Protein AF-A0A2E1UZ21-F1 (afdb_monomer_lite)

Structure (mmCIF, N/CA/C/O backbone):
data_AF-A0A2E1UZ21-F1
#
_entry.id   AF-A0A2E1UZ21-F1
#
loop_
_atom_site.group_PDB
_atom_site.id
_atom_site.type_symbol
_atom_site.label_atom_id
_atom_site.label_alt_id
_atom_site.label_comp_id
_atom_site.label_asym_id
_atom_site.label_entity_id
_atom_site.label_seq_id
_atom_site.pdbx_PDB_ins_code
_atom_site.Cartn_x
_atom_site.Cartn_y
_atom_site.Cartn_z
_atom_site.occupancy
_atom_site.B_iso_or_equiv
_atom_site.auth_seq_id
_atom_site.auth_comp_id
_atom_site.auth_asym_id
_atom_site.auth_atom_id
_atom_site.pdbx_PDB_model_num
ATOM 1 N N . MET A 1 1 ? -15.747 -2.288 -7.888 1.00 61.16 1 MET A N 1
ATOM 2 C CA . MET A 1 1 ? -15.064 -0.979 -8.000 1.00 61.16 1 MET A CA 1
ATOM 3 C C . MET A 1 1 ? -14.242 -0.792 -6.733 1.00 61.16 1 MET A C 1
ATOM 5 O O . MET A 1 1 ? -14.765 -1.090 -5.670 1.00 61.16 1 MET A O 1
ATOM 9 N N . GLY A 1 2 ? -12.966 -0.417 -6.836 1.00 80.00 2 GLY A N 1
ATOM 10 C CA . GLY A 1 2 ? -12.105 -0.155 -5.674 1.00 80.00 2 GLY A CA 1
ATOM 11 C C . GLY A 1 2 ? -11.996 1.345 -5.398 1.00 80.00 2 GLY A C 1
ATOM 12 O O . GLY A 1 2 ? -12.131 2.140 -6.326 1.00 80.00 2 GLY A O 1
ATOM 13 N N . ILE A 1 3 ? -11.753 1.728 -4.144 1.00 89.62 3 ILE A N 1
ATOM 14 C CA . ILE A 1 3 ? -11.490 3.120 -3.751 1.00 89.62 3 ILE A CA 1
ATOM 15 C C . ILE A 1 3 ? -9.987 3.267 -3.512 1.00 89.62 3 ILE A C 1
ATOM 17 O O . ILE A 1 3 ? -9.391 2.455 -2.803 1.00 89.62 3 ILE A O 1
ATOM 21 N N . LYS A 1 4 ? -9.367 4.298 -4.096 1.00 93.31 4 LYS A N 1
ATOM 22 C CA . LYS A 1 4 ? -7.970 4.647 -3.815 1.00 93.31 4 LYS A CA 1
ATOM 23 C C . LYS A 1 4 ? -7.899 5.347 -2.460 1.00 93.31 4 LYS A C 1
ATOM 25 O O . LYS A 1 4 ? -8.484 6.412 -2.291 1.00 93.31 4 LYS A O 1
ATOM 30 N N . LEU A 1 5 ? -7.196 4.736 -1.511 1.00 94.06 5 LEU A N 1
ATOM 31 C CA . LEU A 1 5 ? -7.104 5.242 -0.138 1.00 94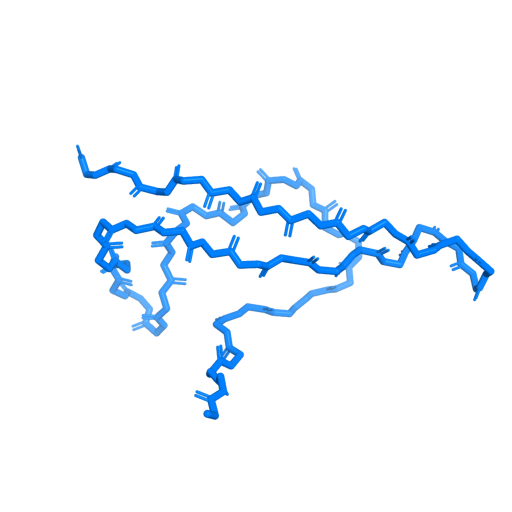.06 5 LEU A CA 1
ATOM 32 C C . LEU A 1 5 ? -5.896 6.154 0.069 1.00 94.06 5 LEU A C 1
ATOM 34 O O . LEU A 1 5 ? -5.957 7.106 0.837 1.00 94.06 5 LEU A O 1
ATOM 38 N N . TYR A 1 6 ? -4.793 5.859 -0.609 1.00 94.62 6 TYR A N 1
ATOM 39 C CA . TYR A 1 6 ? -3.533 6.554 -0.415 1.00 94.62 6 TYR A CA 1
ATOM 40 C C . TYR A 1 6 ? -2.708 6.510 -1.701 1.00 94.62 6 TYR A C 1
ATOM 42 O O . TYR A 1 6 ? -2.717 5.509 -2.417 1.00 94.62 6 TYR A O 1
ATOM 50 N N . GLU A 1 7 ? -2.015 7.605 -1.997 1.00 94.81 7 GLU A N 1
ATOM 51 C CA . GLU A 1 7 ? -1.062 7.727 -3.096 1.00 94.81 7 GLU A CA 1
ATOM 52 C C . GLU A 1 7 ? 0.012 8.727 -2.680 1.00 94.81 7 GLU A C 1
ATOM 54 O O . GLU A 1 7 ? -0.301 9.791 -2.146 1.00 94.81 7 GLU A O 1
ATOM 59 N N . THR A 1 8 ? 1.274 8.378 -2.902 1.00 95.25 8 THR A N 1
ATOM 60 C CA . THR A 1 8 ? 2.399 9.265 -2.615 1.00 95.25 8 THR A CA 1
ATOM 61 C C . THR A 1 8 ? 3.579 8.956 -3.525 1.00 95.25 8 THR A C 1
ATOM 63 O O . THR A 1 8 ? 3.695 7.857 -4.072 1.00 95.25 8 THR A O 1
ATOM 66 N N . THR A 1 9 ? 4.491 9.915 -3.634 1.00 94.88 9 THR A N 1
ATOM 67 C CA . THR A 1 9 ? 5.820 9.735 -4.223 1.00 94.88 9 THR A CA 1
ATOM 68 C C . THR A 1 9 ? 6.859 9.593 -3.114 1.00 94.88 9 THR A C 1
ATOM 70 O O . THR A 1 9 ? 6.746 10.264 -2.091 1.00 94.88 9 THR A O 1
ATOM 73 N N . ASN A 1 10 ? 7.900 8.776 -3.323 1.00 93.62 10 ASN A N 1
ATOM 74 C CA . ASN A 1 10 ? 8.956 8.526 -2.326 1.00 93.62 10 ASN A CA 1
ATOM 75 C C . ASN A 1 10 ? 8.418 7.944 -0.997 1.00 93.62 10 ASN A C 1
ATOM 77 O O . ASN A 1 10 ? 8.820 8.367 0.085 1.00 93.62 10 ASN A O 1
ATOM 81 N N . TYR A 1 11 ? 7.507 6.969 -1.094 1.00 92.62 11 TYR A N 1
ATOM 82 C CA . TYR A 1 11 ? 6.902 6.284 0.053 1.00 92.62 11 TYR A CA 1
ATOM 83 C C . TYR A 1 11 ? 7.959 5.728 1.017 1.00 92.62 11 TYR A C 1
ATOM 85 O O . TYR A 1 11 ? 8.892 5.040 0.594 1.00 92.62 11 TYR A O 1
ATOM 93 N N . LYS A 1 12 ? 7.804 6.004 2.317 1.00 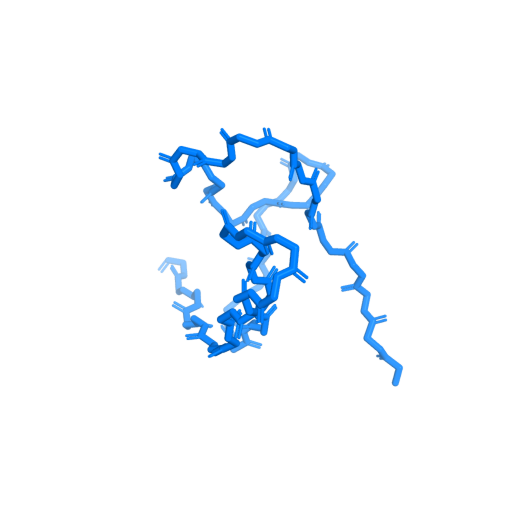94.31 12 LYS A N 1
ATOM 94 C CA . LYS A 1 12 ? 8.749 5.592 3.371 1.00 94.31 12 LYS A CA 1
ATOM 95 C C . LYS A 1 12 ? 8.185 4.521 4.299 1.00 94.31 12 LYS A C 1
ATOM 97 O O . LYS A 1 12 ? 8.697 4.346 5.400 1.00 94.31 12 LYS A O 1
ATOM 102 N N . ASN A 1 13 ? 7.162 3.792 3.851 1.00 89.88 13 ASN A N 1
ATOM 103 C CA . ASN A 1 13 ? 6.435 2.841 4.691 1.00 89.88 13 ASN A CA 1
ATOM 104 C C . ASN A 1 13 ? 5.728 3.515 5.884 1.00 89.88 13 ASN A C 1
ATOM 106 O O . ASN A 1 13 ? 5.664 2.968 6.980 1.00 89.88 13 ASN A O 1
ATOM 110 N N . ASP A 1 14 ? 5.226 4.731 5.665 1.00 91.44 14 ASP A N 1
ATOM 111 C CA . ASP A 1 14 ? 4.682 5.652 6.670 1.00 91.44 14 ASP A CA 1
ATOM 112 C C . ASP A 1 14 ? 3.146 5.724 6.681 1.00 91.44 14 ASP A C 1
ATOM 114 O O . ASP A 1 14 ? 2.548 6.330 7.572 1.00 91.44 14 ASP A O 1
ATOM 118 N N . TRP A 1 15 ? 2.479 5.070 5.726 1.00 91.94 15 TRP A N 1
ATOM 119 C CA . TRP A 1 15 ? 1.022 4.951 5.758 1.00 91.94 15 TRP A CA 1
ATOM 120 C C . TRP A 1 15 ? 0.584 4.051 6.917 1.00 91.94 15 TRP A C 1
ATOM 122 O O . TRP A 1 15 ? 0.946 2.880 6.993 1.00 91.94 15 TRP A O 1
ATOM 132 N N . ASN A 1 16 ? -0.241 4.599 7.803 1.00 90.56 16 ASN A N 1
ATOM 133 C CA . ASN A 1 16 ? -0.656 3.977 9.061 1.00 90.56 16 ASN A CA 1
ATOM 134 C C . ASN A 1 16 ? -2.080 3.386 9.017 1.00 90.56 16 ASN A C 1
ATOM 136 O O . ASN A 1 16 ? -2.720 3.237 10.059 1.00 90.56 16 ASN A O 1
ATOM 140 N N . GLY A 1 17 ? -2.600 3.084 7.823 1.00 92.00 17 GLY A N 1
ATOM 141 C CA . GLY A 1 17 ? -3.944 2.523 7.663 1.00 92.00 17 GLY A CA 1
ATOM 142 C C . GLY A 1 17 ? -5.062 3.544 7.891 1.00 92.00 17 GLY A C 1
ATOM 143 O O . GLY A 1 17 ? -6.084 3.227 8.501 1.00 92.00 17 GLY A O 1
ATOM 144 N N . THR A 1 18 ? -4.881 4.783 7.429 1.00 94.25 18 THR A N 1
ATOM 145 C CA . THR A 1 18 ? -5.904 5.838 7.511 1.00 94.25 18 THR A CA 1
ATOM 146 C C . THR A 1 18 ? -6.369 6.309 6.136 1.00 94.25 18 THR A C 1
ATOM 148 O O . THR A 1 18 ? -5.617 6.293 5.163 1.00 94.25 18 THR A O 1
ATOM 151 N N . TYR A 1 19 ? -7.625 6.738 6.056 1.00 94.00 19 TYR A N 1
ATOM 152 C CA . TYR A 1 19 ? -8.221 7.395 4.899 1.00 94.00 19 TYR A CA 1
ATOM 153 C C . TYR A 1 19 ? -9.033 8.594 5.388 1.00 94.00 19 TYR A C 1
ATOM 155 O O . TYR A 1 19 ? -9.870 8.451 6.278 1.00 94.00 19 TYR A O 1
ATOM 163 N N . ASN A 1 20 ? -8.751 9.788 4.858 1.00 92.62 20 ASN A N 1
ATOM 164 C CA . ASN A 1 20 ? -9.360 11.051 5.303 1.00 92.62 20 ASN A CA 1
ATOM 165 C C . ASN A 1 20 ? -9.280 11.271 6.830 1.00 92.62 20 ASN A C 1
ATOM 167 O O . ASN A 1 20 ? -10.241 11.702 7.461 1.00 92.62 20 ASN A O 1
ATOM 171 N N . GLY A 1 21 ? -8.138 10.927 7.437 1.00 93.19 21 GLY A N 1
ATOM 172 C CA . GLY A 1 21 ? -7.903 11.070 8.880 1.00 93.19 21 GLY A CA 1
ATOM 173 C C . GLY A 1 21 ? -8.570 10.004 9.760 1.00 93.19 21 GLY A C 1
ATOM 174 O O . GLY A 1 21 ? -8.357 9.999 10.969 1.00 93.19 21 GLY A O 1
ATOM 175 N N . VAL A 1 22 ? -9.332 9.073 9.178 1.00 93.94 22 VAL A N 1
ATOM 176 C CA . VAL A 1 22 ? -10.029 8.002 9.904 1.00 93.94 22 VAL A CA 1
ATOM 177 C C . VAL A 1 22 ? -9.349 6.659 9.640 1.00 93.94 22 VAL A C 1
ATOM 179 O O . VAL A 1 22 ? -8.944 6.373 8.515 1.00 93.94 22 VAL A O 1
ATOM 182 N N . LYS A 1 23 ? -9.220 5.808 10.667 1.00 94.19 23 LYS A N 1
ATOM 183 C CA . LYS A 1 23 ? -8.701 4.440 10.502 1.00 94.19 23 LYS A CA 1
ATOM 184 C C . LYS A 1 23 ? -9.608 3.621 9.589 1.00 94.19 23 LYS A C 1
ATOM 186 O O . LYS A 1 23 ? -10.820 3.549 9.813 1.00 94.19 23 LYS A O 1
ATOM 191 N N . VAL A 1 24 ? -9.010 2.949 8.612 1.00 94.50 24 VAL A N 1
ATOM 192 C CA . VAL A 1 24 ? -9.746 2.052 7.719 1.00 94.50 24 VAL A CA 1
ATOM 193 C C . VAL A 1 24 ? -10.260 0.819 8.492 1.00 94.50 24 VAL A C 1
ATOM 195 O O . VAL A 1 24 ? -9.746 0.507 9.574 1.00 94.50 24 VAL A O 1
ATOM 198 N N . PRO A 1 25 ? -11.325 0.149 8.021 1.00 95.38 25 PRO A N 1
ATOM 199 C CA . PRO A 1 25 ? -11.804 -1.096 8.623 1.00 95.38 25 PRO A CA 1
ATOM 200 C C . PRO A 1 25 ? -10.775 -2.230 8.575 1.00 95.38 25 PRO A C 1
ATOM 202 O O . PRO A 1 25 ? -9.855 -2.212 7.755 1.00 95.38 25 PRO A O 1
ATOM 205 N N . ASP A 1 26 ? -10.986 -3.254 9.397 1.00 96.06 26 ASP A N 1
ATOM 206 C CA . ASP A 1 26 ? -10.229 -4.501 9.291 1.00 96.06 26 ASP A CA 1
ATOM 207 C C . ASP A 1 26 ? -10.482 -5.146 7.927 1.00 96.06 26 ASP A C 1
ATOM 209 O O . ASP A 1 26 ? -11.625 -5.224 7.466 1.00 96.06 26 ASP A O 1
ATOM 213 N N . GLY A 1 27 ? -9.423 -5.611 7.271 1.00 94.88 27 GLY A N 1
ATOM 214 C CA . GLY A 1 27 ? -9.561 -6.243 5.967 1.00 94.88 27 GLY A CA 1
ATOM 215 C C . GLY A 1 27 ? -8.289 -6.276 5.139 1.00 94.88 27 GLY A C 1
ATOM 216 O O . GLY A 1 27 ? -7.222 -5.814 5.548 1.00 94.88 27 GLY A O 1
ATOM 217 N N . THR A 1 28 ? -8.428 -6.844 3.944 1.00 94.94 28 THR A N 1
ATOM 218 C CA . THR A 1 28 ? -7.354 -6.947 2.957 1.00 94.94 28 THR A CA 1
ATOM 219 C C . THR A 1 28 ? -7.384 -5.746 2.020 1.00 94.94 28 THR A C 1
ATOM 221 O O . THR A 1 28 ? -8.386 -5.489 1.354 1.00 94.94 28 THR A O 1
ATOM 224 N N . TYR A 1 29 ? -6.257 -5.049 1.934 1.00 94.06 29 TYR A N 1
ATOM 225 C CA . TYR A 1 29 ? -6.050 -3.893 1.069 1.00 94.06 29 TYR A CA 1
ATOM 226 C C . TYR A 1 29 ? -4.968 -4.212 0.051 1.00 94.06 29 TYR A C 1
ATOM 228 O O . TYR A 1 29 ? -3.943 -4.797 0.392 1.00 94.06 29 TYR A O 1
ATOM 236 N N . PHE A 1 30 ? -5.186 -3.816 -1.197 1.00 95.38 30 PHE A N 1
ATOM 237 C CA . PHE A 1 30 ? -4.235 -4.037 -2.280 1.00 95.38 30 PHE A CA 1
ATOM 238 C C . PHE A 1 30 ? -3.360 -2.807 -2.480 1.00 95.38 30 PHE A C 1
ATOM 240 O O . PHE A 1 30 ? -3.831 -1.677 -2.340 1.00 95.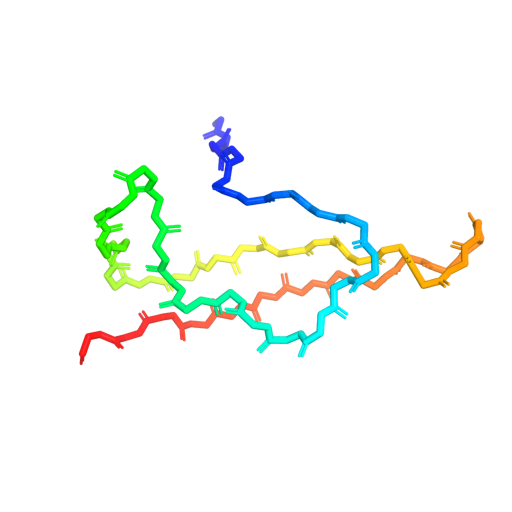38 30 PHE A O 1
ATOM 247 N N . TYR A 1 31 ? -2.103 -3.028 -2.853 1.00 94.50 31 TYR A N 1
ATOM 248 C CA . TYR A 1 31 ? -1.171 -1.955 -3.175 1.00 94.50 31 TYR A CA 1
ATOM 249 C C . TYR A 1 31 ? -0.462 -2.203 -4.504 1.00 94.50 31 TYR A C 1
ATOM 251 O O . TYR A 1 31 ? -0.314 -3.339 -4.966 1.00 94.50 31 TYR A O 1
ATOM 259 N N . GLN A 1 32 ? 0.020 -1.107 -5.086 1.00 95.38 32 GLN A N 1
ATOM 260 C CA . GLN A 1 32 ? 0.918 -1.101 -6.230 1.00 95.38 32 GLN A CA 1
ATOM 261 C C . GLN A 1 32 ? 2.028 -0.077 -5.969 1.00 95.38 32 GLN A C 1
ATOM 263 O O . GLN A 1 32 ? 1.742 1.094 -5.738 1.00 95.38 32 GLN A O 1
ATOM 268 N N . LEU A 1 33 ? 3.283 -0.523 -5.979 1.00 95.19 33 LEU A N 1
ATOM 269 C CA . LEU A 1 33 ? 4.467 0.313 -5.801 1.00 95.19 33 LEU A CA 1
ATOM 270 C C . LEU A 1 33 ? 5.245 0.375 -7.108 1.00 95.19 33 LEU A C 1
ATOM 272 O O . LEU A 1 33 ? 5.569 -0.657 -7.692 1.00 95.19 33 LEU A O 1
ATOM 276 N N . TYR A 1 34 ? 5.579 1.586 -7.526 1.00 95.12 34 TYR A N 1
ATOM 277 C CA . TYR A 1 34 ? 6.443 1.846 -8.668 1.00 95.12 34 TYR A CA 1
ATOM 278 C C . TYR A 1 34 ? 7.836 2.161 -8.122 1.00 95.12 34 TYR A C 1
ATOM 280 O O . TYR A 1 34 ? 8.058 3.245 -7.586 1.00 95.12 34 TYR A O 1
ATOM 288 N N . LEU A 1 35 ? 8.744 1.184 -8.169 1.00 92.12 35 LEU A N 1
ATOM 289 C CA . LEU A 1 35 ? 10.108 1.341 -7.643 1.00 92.12 35 LEU A CA 1
ATOM 290 C C . LEU A 1 35 ? 11.018 2.039 -8.659 1.00 92.12 35 LEU A C 1
ATOM 292 O O . LEU A 1 35 ? 11.876 2.835 -8.292 1.00 92.12 35 LEU A O 1
ATOM 296 N N . THR A 1 36 ? 10.801 1.741 -9.938 1.00 92.25 36 THR A N 1
ATOM 297 C CA . THR A 1 36 ? 11.392 2.400 -11.109 1.00 92.25 36 THR A CA 1
ATOM 298 C C . THR A 1 36 ? 10.341 2.424 -12.225 1.00 92.25 36 THR A C 1
ATOM 300 O O . THR A 1 36 ? 9.259 1.857 -12.056 1.00 92.25 36 THR A O 1
ATOM 303 N N . GLU A 1 37 ? 10.640 3.026 -13.380 1.00 86.38 37 GLU A N 1
ATOM 304 C CA . GLU A 1 37 ? 9.713 3.058 -14.527 1.00 86.38 37 GLU A CA 1
ATOM 305 C C . GLU A 1 37 ? 9.267 1.660 -14.994 1.00 86.38 37 GLU A C 1
ATOM 307 O O . GLU A 1 37 ? 8.139 1.490 -15.450 1.00 86.38 37 GLU A O 1
ATOM 312 N N . ALA A 1 38 ? 10.126 0.648 -14.840 1.00 92.75 38 ALA A N 1
ATOM 313 C CA . ALA A 1 38 ? 9.859 -0.719 -15.290 1.00 92.75 38 ALA A CA 1
ATOM 314 C C . ALA A 1 38 ? 9.450 -1.678 -14.159 1.00 92.75 38 ALA A C 1
ATOM 316 O O . ALA A 1 38 ? 8.924 -2.759 -14.426 1.00 92.75 38 ALA A O 1
ATOM 317 N N . VAL A 1 39 ? 9.702 -1.321 -12.895 1.00 95.69 39 VAL A N 1
ATOM 318 C CA . VAL A 1 39 ? 9.501 -2.228 -11.759 1.00 95.69 39 VAL A CA 1
ATOM 319 C C . VAL A 1 39 ? 8.256 -1.834 -10.981 1.00 95.69 39 VAL A C 1
ATOM 321 O O . VAL A 1 39 ? 8.263 -0.889 -10.189 1.00 95.69 39 VAL A O 1
ATOM 324 N N . ILE A 1 40 ? 7.202 -2.629 -11.174 1.00 95.81 40 ILE A N 1
ATOM 325 C CA . ILE A 1 40 ? 5.942 -2.522 -10.444 1.00 95.81 40 ILE A CA 1
ATOM 326 C C . ILE A 1 40 ? 5.814 -3.709 -9.490 1.00 95.81 40 ILE A C 1
ATOM 328 O O . ILE A 1 40 ? 5.710 -4.856 -9.921 1.00 95.81 40 ILE A O 1
ATOM 332 N N . GLN A 1 41 ? 5.775 -3.430 -8.191 1.00 95.31 41 GLN A N 1
ATOM 333 C CA . GLN A 1 41 ? 5.486 -4.415 -7.153 1.00 95.31 41 GLN A CA 1
ATOM 334 C C . GLN A 1 41 ? 4.013 -4.335 -6.768 1.00 95.31 41 GLN A C 1
ATOM 336 O O . GLN A 1 41 ? 3.484 -3.250 -6.534 1.00 95.31 41 GLN A O 1
ATOM 341 N N . LYS A 1 42 ? 3.344 -5.483 -6.694 1.00 95.75 42 LYS A N 1
ATOM 342 C CA . LYS A 1 42 ? 1.930 -5.581 -6.316 1.00 95.75 42 LYS A CA 1
ATOM 343 C C . LYS A 1 42 ? 1.778 -6.576 -5.188 1.00 95.75 42 LYS A C 1
ATOM 345 O O . LYS A 1 42 ? 2.533 -7.539 -5.100 1.00 95.75 42 LYS A O 1
ATOM 350 N N . GLY A 1 43 ? 0.773 -6.364 -4.361 1.00 95.88 43 GLY A N 1
ATOM 351 C CA . GLY A 1 43 ? 0.473 -7.280 -3.280 1.00 95.88 43 GLY A CA 1
ATOM 352 C C . GLY A 1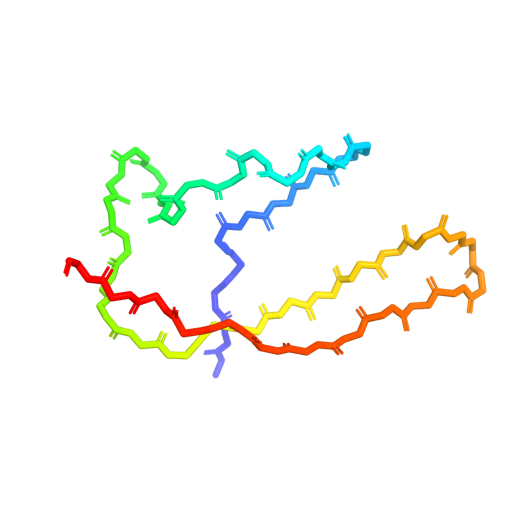 43 ? -0.729 -6.823 -2.489 1.00 95.88 43 GLY A C 1
ATOM 353 O O . GLY A 1 43 ? -1.513 -5.975 -2.927 1.00 95.88 43 GLY A O 1
ATOM 354 N N . PHE A 1 44 ? -0.855 -7.406 -1.309 1.00 95.06 44 PHE A N 1
ATOM 355 C CA . PHE A 1 44 ? -1.874 -7.033 -0.355 1.00 95.06 44 PHE A CA 1
ATOM 356 C C . PHE A 1 44 ? -1.286 -6.952 1.046 1.00 95.06 44 PHE A C 1
ATOM 358 O O . PHE A 1 44 ? -0.300 -7.613 1.366 1.00 95.06 44 PHE A O 1
ATOM 365 N N . ILE A 1 45 ? -1.927 -6.148 1.880 1.00 92.44 45 ILE A N 1
ATOM 366 C CA . ILE A 1 45 ? -1.706 -6.123 3.318 1.00 92.44 45 ILE A CA 1
ATOM 367 C C . ILE A 1 45 ? -3.027 -6.422 4.017 1.00 92.44 45 ILE A C 1
ATOM 369 O O . ILE A 1 45 ? -4.097 -6.065 3.520 1.00 92.44 45 ILE A O 1
ATOM 373 N N . PHE A 1 46 ? -2.951 -7.066 5.176 1.00 93.44 46 PHE A N 1
ATOM 374 C CA . PHE A 1 46 ? -4.092 -7.194 6.069 1.00 93.44 46 PHE A CA 1
ATOM 375 C C . PHE A 1 46 ? -3.970 -6.139 7.164 1.00 93.44 46 PHE A C 1
ATOM 377 O O . PHE A 1 46 ? -2.997 -6.135 7.918 1.00 93.44 46 PHE A O 1
ATOM 384 N N . VAL A 1 47 ? -4.941 -5.235 7.234 1.00 91.81 47 VAL A N 1
ATOM 385 C CA . VAL A 1 47 ? -5.038 -4.253 8.314 1.00 91.81 47 VAL A CA 1
ATOM 386 C C . VAL A 1 47 ? -5.959 -4.831 9.377 1.00 91.81 47 VAL A C 1
ATOM 388 O O . VAL A 1 47 ? -7.064 -5.274 9.067 1.00 91.81 47 VAL A O 1
ATOM 391 N N . LYS A 1 48 ? -5.490 -4.825 10.625 1.00 90.19 48 LYS A N 1
ATOM 392 C CA . LYS A 1 48 ? -6.249 -5.220 11.810 1.00 90.19 48 LYS A CA 1
ATOM 393 C C . LYS A 1 48 ? -6.149 -4.110 12.851 1.00 90.19 48 LYS A C 1
ATOM 395 O O . LYS A 1 48 ? -5.054 -3.582 13.055 1.00 90.19 48 LYS A O 1
ATOM 400 N N . ARG A 1 49 ? -7.272 -3.746 13.463 1.00 80.00 49 ARG A N 1
ATOM 401 C CA . A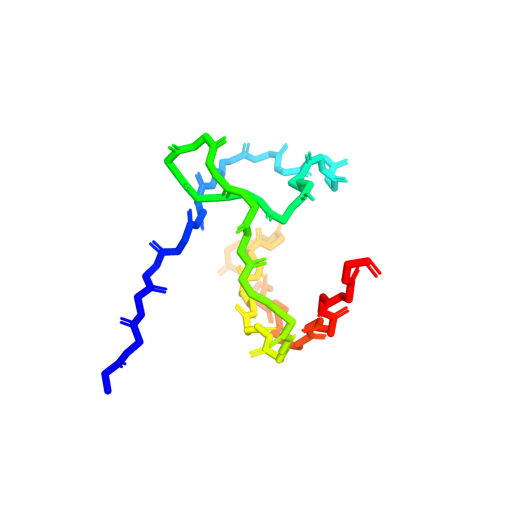RG A 1 49 ? -7.342 -2.788 14.571 1.00 80.00 49 ARG A CA 1
ATOM 402 C C . ARG A 1 49 ? -6.686 -3.291 15.849 1.00 80.00 49 ARG A C 1
ATOM 404 O O . ARG A 1 49 ? -6.682 -4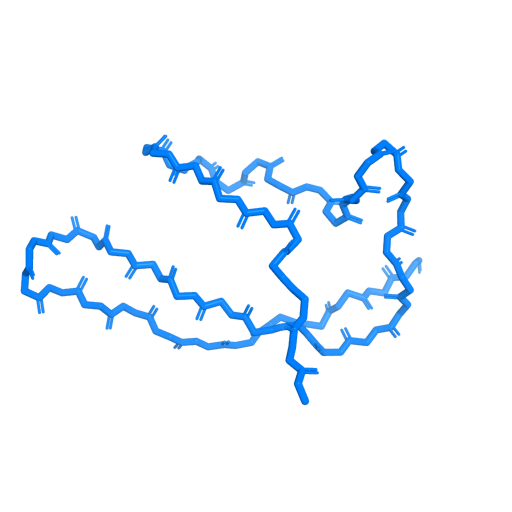.520 16.090 1.00 80.00 49 ARG A O 1
#

Sequence (49 aa):
MGIKLYETTNYKNDWNGTYNGVKVPDGTYFYQLYLTEAVIQKGFIFVKR

pLDDT: mean 92.38, std 5.59, range [61.16, 96.06]

Radius of gyration: 11.66 Å; chains: 1; bounding box: 26×18×30 Å

Foldseek 3Di:
DDDDQDDDDPDPVPDPQDRPNHHDDFDKDKDWDPPDPPDIDIDIDTDDD

Secondary structure (DSSP, 8-state):
-PPP----SS--S---SEETTEEPPSEEEEEEEESSSS-EEEEEEEE--